Protein AF-A0A2V6X4M0-F1 (afdb_monomer_lite)

Radius of gyration: 17.7 Å; chains: 1; bounding box: 45×35×41 Å

Sequence (163 aa):
MLLAAYGITFGAVALGRAPLAFDDHPGQLYRVWHVVARGPAPWTWNPDWWAGYPELQFYPPGFAYAGALLHWASFTALSVPAAFHALVWIAYLAPGLTAFLALARILGSGWLALPGAFVALTLSAGTTSGVEGGVHIGMVGARLAWALVPLLLYTLVPWIEDA

pLDDT: mean 81.51, std 14.94, range [38.81, 97.5]

Structure (mmCIF, N/CA/C/O backbone):
data_AF-A0A2V6X4M0-F1
#
_entry.id   AF-A0A2V6X4M0-F1
#
loop_
_atom_site.group_PDB
_atom_site.id
_atom_site.type_symbol
_atom_site.label_atom_id
_atom_site.label_alt_id
_atom_site.label_comp_id
_atom_site.label_asym_id
_atom_site.label_entity_id
_atom_site.label_seq_id
_atom_site.pdbx_PDB_ins_code
_atom_site.Cartn_x
_atom_site.Cartn_y
_atom_site.Cartn_z
_atom_site.occupancy
_atom_site.B_iso_or_equiv
_atom_site.auth_seq_id
_atom_site.auth_comp_id
_atom_site.auth_asym_id
_atom_site.auth_atom_id
_atom_site.pdbx_PDB_model_num
ATOM 1 N N . MET A 1 1 ? -15.664 9.237 5.834 1.00 76.38 1 MET A N 1
ATOM 2 C CA . MET A 1 1 ? -15.003 10.404 5.201 1.00 76.38 1 MET A CA 1
ATOM 3 C C . MET A 1 1 ? -13.804 10.911 5.995 1.00 76.38 1 MET A C 1
ATOM 5 O O . MET A 1 1 ? -12.757 11.077 5.392 1.00 76.38 1 MET A O 1
ATOM 9 N N . LEU A 1 2 ? -13.906 11.092 7.319 1.00 87.31 2 LEU A N 1
ATOM 10 C CA . LEU A 1 2 ? -12.791 11.583 8.149 1.00 87.31 2 LEU A CA 1
ATOM 11 C C . LEU A 1 2 ? -11.510 10.740 8.046 1.00 87.31 2 LEU A C 1
ATOM 13 O O . LEU A 1 2 ? -10.441 11.305 7.856 1.00 87.31 2 LEU A O 1
ATOM 17 N N . LEU A 1 3 ? -11.613 9.404 8.082 1.00 84.62 3 LEU A N 1
ATOM 18 C CA . LEU A 1 3 ? -10.446 8.526 7.924 1.00 84.62 3 LEU A CA 1
ATOM 19 C C . LEU A 1 3 ? -9.735 8.702 6.582 1.00 84.62 3 LEU A C 1
ATOM 21 O O . LEU A 1 3 ? -8.516 8.827 6.544 1.00 84.62 3 LEU A O 1
ATOM 25 N N . ALA A 1 4 ? -10.503 8.763 5.495 1.00 84.19 4 ALA A N 1
ATOM 26 C CA . ALA A 1 4 ? -9.956 8.993 4.164 1.00 84.19 4 ALA A CA 1
ATOM 27 C C . ALA A 1 4 ? -9.307 10.382 4.060 1.00 84.19 4 ALA A C 1
ATOM 29 O O . ALA A 1 4 ? -8.189 10.492 3.574 1.00 84.19 4 ALA A O 1
ATOM 30 N N . ALA A 1 5 ? -9.965 11.430 4.568 1.00 87.88 5 ALA A N 1
ATOM 31 C CA . ALA A 1 5 ? -9.429 12.790 4.552 1.00 87.88 5 ALA A CA 1
ATOM 32 C C . ALA A 1 5 ? -8.131 12.910 5.366 1.00 87.88 5 ALA A C 1
ATOM 34 O O . ALA A 1 5 ? -7.163 13.503 4.889 1.00 87.88 5 ALA A O 1
ATOM 35 N N . TYR A 1 6 ? -8.092 12.299 6.555 1.00 85.81 6 TYR A N 1
ATOM 36 C CA . TYR A 1 6 ? -6.889 12.230 7.377 1.00 85.81 6 TYR A CA 1
ATOM 37 C C . TYR A 1 6 ? -5.785 11.467 6.653 1.00 85.81 6 TYR A C 1
ATOM 39 O O . TYR A 1 6 ? -4.704 12.009 6.472 1.00 85.81 6 TYR A O 1
ATOM 47 N N . GLY A 1 7 ? -6.062 10.251 6.174 1.00 81.44 7 GLY A N 1
ATOM 48 C CA . GLY A 1 7 ? -5.049 9.410 5.545 1.00 81.44 7 GLY A CA 1
ATOM 49 C C . GLY A 1 7 ? -4.487 9.985 4.248 1.00 81.44 7 GLY A C 1
ATOM 50 O O . GLY A 1 7 ? -3.278 9.936 4.044 1.00 81.44 7 GLY A O 1
ATOM 51 N N . ILE A 1 8 ? -5.326 10.592 3.404 1.00 83.75 8 ILE A N 1
ATOM 52 C CA . ILE A 1 8 ? -4.875 11.264 2.178 1.00 83.75 8 ILE A CA 1
ATOM 53 C C . ILE A 1 8 ? -4.013 12.478 2.525 1.00 83.75 8 ILE A C 1
ATOM 55 O O . ILE A 1 8 ? -2.933 12.627 1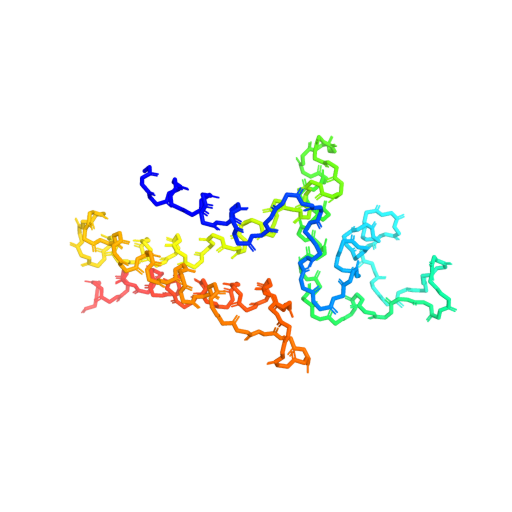.966 1.00 83.75 8 ILE A O 1
ATOM 59 N N . THR A 1 9 ? -4.457 13.330 3.455 1.00 84.69 9 THR A N 1
ATOM 60 C CA . THR A 1 9 ? -3.693 14.525 3.855 1.00 84.69 9 THR A CA 1
ATOM 61 C C . THR A 1 9 ? -2.369 14.136 4.501 1.00 84.69 9 THR A C 1
ATOM 63 O O . THR A 1 9 ? -1.316 14.638 4.117 1.00 84.69 9 THR A O 1
ATOM 66 N N . PHE A 1 10 ? -2.415 13.209 5.454 1.00 80.50 10 PHE A N 1
ATOM 67 C CA . PHE A 1 10 ? -1.251 12.709 6.166 1.00 80.50 10 PHE A CA 1
ATOM 68 C C . PHE A 1 10 ? -0.255 12.047 5.213 1.00 80.50 10 PHE A C 1
ATOM 70 O O . PHE A 1 10 ? 0.919 12.402 5.232 1.00 80.50 10 PHE A O 1
ATOM 77 N N . GLY A 1 11 ? -0.724 11.178 4.312 1.00 75.50 11 GLY A N 1
ATOM 78 C CA . GLY A 1 11 ? 0.117 10.599 3.270 1.00 75.50 11 GLY A CA 1
ATOM 79 C C . GLY A 1 11 ? 0.672 11.656 2.318 1.00 75.50 11 GLY A C 1
ATOM 80 O O . GLY A 1 11 ? 1.853 11.641 2.014 1.00 75.50 11 GLY A O 1
ATOM 81 N N . ALA A 1 12 ? -0.111 12.649 1.899 1.00 77.12 12 ALA A N 1
ATOM 82 C CA . ALA A 1 12 ? 0.382 13.667 0.969 1.00 77.12 12 ALA A CA 1
ATOM 83 C C . ALA A 1 12 ? 1.496 14.520 1.598 1.00 77.12 12 ALA A C 1
ATOM 85 O O . ALA A 1 12 ? 2.441 14.907 0.913 1.00 77.12 12 ALA A O 1
ATOM 86 N N . VAL A 1 13 ? 1.398 14.785 2.905 1.00 78.44 13 VAL A N 1
ATOM 87 C CA . VAL A 1 13 ? 2.432 15.484 3.680 1.00 78.44 13 VAL A CA 1
ATOM 88 C C . VAL A 1 13 ? 3.651 14.591 3.909 1.00 78.44 13 VAL A C 1
ATOM 90 O O . VAL A 1 13 ? 4.772 15.036 3.686 1.00 78.44 13 VAL A O 1
ATOM 93 N N . ALA A 1 14 ? 3.447 13.342 4.328 1.00 70.94 14 ALA A N 1
ATOM 94 C CA . ALA A 1 14 ? 4.531 12.428 4.676 1.00 70.94 14 ALA A CA 1
ATOM 95 C C . ALA A 1 14 ? 5.317 11.933 3.454 1.00 70.94 14 ALA A C 1
ATOM 97 O O . ALA A 1 14 ? 6.512 11.675 3.554 1.00 70.94 14 ALA A O 1
ATOM 98 N N . LEU A 1 15 ? 4.645 11.777 2.313 1.00 66.88 15 LEU A N 1
ATOM 99 C CA . LEU A 1 15 ? 5.219 11.184 1.107 1.00 66.88 15 LEU A CA 1
ATOM 100 C C . LEU A 1 15 ? 5.731 12.248 0.122 1.00 66.88 15 LEU A C 1
ATOM 102 O O . LEU A 1 15 ? 6.603 11.970 -0.695 1.00 66.88 15 LEU A O 1
ATOM 106 N N . GLY A 1 16 ? 5.250 13.489 0.222 1.00 66.00 16 GLY A N 1
ATOM 107 C CA . GLY A 1 16 ? 5.618 14.566 -0.695 1.00 66.00 16 GLY A CA 1
ATOM 108 C C . GLY A 1 16 ? 4.958 14.440 -2.077 1.00 66.00 16 GLY A C 1
ATOM 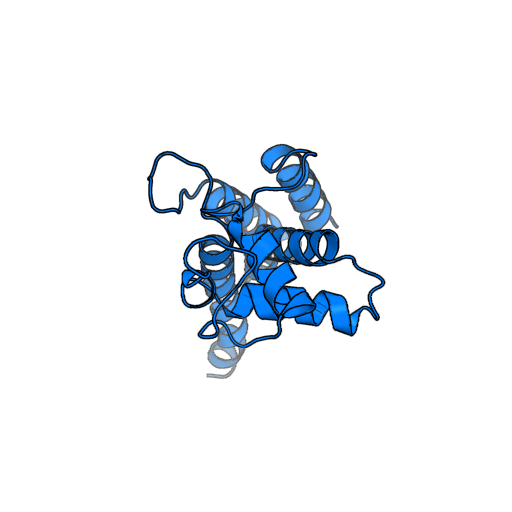109 O O . GLY A 1 16 ? 4.032 13.659 -2.285 1.00 66.00 16 GLY A O 1
ATOM 110 N N . ARG A 1 17 ? 5.400 15.276 -3.032 1.00 60.97 17 ARG A N 1
ATOM 111 C CA . ARG A 1 17 ? 4.812 15.393 -4.390 1.00 60.97 17 ARG A CA 1
ATOM 112 C C . ARG A 1 17 ? 5.696 14.871 -5.527 1.00 60.97 17 ARG A C 1
ATOM 114 O O . ARG A 1 17 ? 5.249 14.841 -6.671 1.00 60.97 17 ARG A O 1
ATOM 121 N N . ALA A 1 18 ? 6.947 14.520 -5.240 1.00 60.50 18 ALA A N 1
ATOM 122 C CA . ALA A 1 18 ? 7.840 13.912 -6.223 1.00 60.50 18 ALA A CA 1
ATOM 123 C C . ALA A 1 18 ? 7.423 12.451 -6.487 1.00 60.50 18 ALA A C 1
ATOM 125 O O . ALA A 1 18 ? 6.714 11.878 -5.654 1.00 60.50 18 ALA A O 1
ATOM 126 N N . PRO A 1 19 ? 7.847 11.830 -7.609 1.00 56.41 19 PRO A N 1
ATOM 127 C CA . PRO A 1 19 ? 7.717 10.390 -7.790 1.00 56.41 19 PRO A CA 1
ATOM 128 C C . PRO A 1 19 ? 8.233 9.688 -6.542 1.00 56.41 19 PRO A C 1
ATOM 130 O O . PRO A 1 19 ? 9.373 9.901 -6.123 1.00 56.41 19 PRO A O 1
ATOM 133 N N . LEU A 1 20 ? 7.347 8.927 -5.912 1.00 60.47 20 LEU A N 1
ATOM 134 C CA . LEU A 1 20 ? 7.626 8.318 -4.632 1.00 60.47 20 LEU A CA 1
ATOM 135 C C . LEU A 1 20 ? 8.639 7.211 -4.877 1.00 60.47 20 LEU A C 1
ATOM 137 O O . LEU A 1 20 ? 8.275 6.127 -5.321 1.00 60.47 20 LEU A O 1
ATOM 141 N N . ALA A 1 21 ? 9.912 7.470 -4.597 1.00 54.19 21 ALA A N 1
ATOM 142 C CA . ALA A 1 21 ? 10.907 6.418 -4.448 1.00 54.19 21 ALA A CA 1
ATOM 143 C C . ALA A 1 21 ? 10.571 5.643 -3.161 1.00 54.19 21 ALA A C 1
ATOM 145 O O . ALA A 1 21 ? 11.170 5.847 -2.111 1.00 54.19 21 ALA A O 1
ATOM 146 N N . PHE A 1 22 ? 9.494 4.860 -3.204 1.00 51.53 22 PHE A N 1
ATOM 147 C CA . PHE A 1 22 ? 9.024 4.075 -2.076 1.00 51.53 22 PHE A CA 1
ATOM 148 C C . PHE A 1 22 ? 9.776 2.748 -2.040 1.00 51.53 22 PHE A C 1
ATOM 150 O O . PHE A 1 22 ? 9.695 1.972 -2.994 1.00 51.53 22 PHE A O 1
ATOM 157 N N . ASP A 1 23 ? 10.406 2.494 -0.891 1.00 55.28 23 ASP A N 1
ATOM 158 C CA . ASP A 1 23 ? 11.161 1.286 -0.529 1.00 55.28 23 ASP A CA 1
ATOM 159 C C . ASP A 1 23 ? 12.577 1.164 -1.136 1.00 55.28 23 ASP A C 1
ATOM 161 O O . ASP A 1 23 ? 12.872 1.795 -2.147 1.00 55.28 23 ASP A O 1
ATOM 165 N N . ASP A 1 24 ? 13.418 0.376 -0.446 1.00 49.22 24 ASP A N 1
ATOM 166 C CA . ASP A 1 24 ? 14.889 0.164 -0.390 1.00 49.22 24 ASP A CA 1
ATOM 167 C C . ASP A 1 24 ? 15.723 0.290 -1.680 1.00 49.22 24 ASP A C 1
ATOM 169 O O . ASP A 1 24 ? 16.951 0.203 -1.658 1.00 49.22 24 ASP A O 1
ATOM 173 N N . HIS A 1 25 ? 15.089 0.466 -2.830 1.00 52.28 25 HIS A N 1
ATOM 174 C CA . HIS A 1 25 ? 15.761 0.593 -4.102 1.00 52.28 25 HIS A CA 1
ATOM 175 C C . HIS A 1 25 ? 14.869 1.400 -5.057 1.00 52.28 25 HIS A C 1
ATOM 177 O O . HIS A 1 25 ? 13.699 1.038 -5.235 1.00 52.28 25 HIS A O 1
ATOM 183 N N . PRO A 1 26 ? 15.410 2.347 -5.851 1.00 59.31 26 PRO A N 1
ATOM 184 C CA . PRO A 1 26 ? 14.745 2.838 -7.075 1.00 59.31 26 PRO A CA 1
ATOM 185 C C . PRO A 1 26 ? 14.332 1.702 -8.046 1.00 59.31 26 PRO A C 1
ATOM 187 O O . PRO A 1 26 ? 13.662 1.919 -9.052 1.00 59.31 26 PRO A O 1
ATOM 190 N N . GLY A 1 27 ? 14.707 0.466 -7.716 1.00 75.31 27 GLY A N 1
ATOM 191 C CA . GLY A 1 27 ? 14.368 -0.775 -8.374 1.00 75.31 27 GLY A CA 1
ATOM 192 C C . GLY A 1 27 ? 12.905 -1.198 -8.274 1.00 75.31 27 GLY A C 1
ATOM 193 O O . GLY A 1 27 ? 12.476 -1.923 -9.155 1.00 75.31 27 GLY A O 1
ATOM 194 N N . GLN A 1 28 ? 12.092 -0.771 -7.296 1.00 80.44 28 GLN A N 1
ATOM 195 C CA . GLN A 1 28 ? 10.696 -1.259 -7.217 1.00 80.44 28 GLN A CA 1
ATOM 196 C C . GLN A 1 28 ? 9.843 -0.828 -8.417 1.00 80.44 28 GLN A C 1
ATOM 198 O O . GLN A 1 28 ? 9.153 -1.651 -9.021 1.00 80.44 28 GLN A O 1
ATOM 203 N N . LEU A 1 29 ? 9.947 0.437 -8.834 1.00 84.50 29 LEU A N 1
ATOM 204 C CA . LEU A 1 29 ? 9.308 0.899 -10.068 1.00 84.50 29 LEU A CA 1
ATOM 205 C C . LEU A 1 29 ? 9.847 0.132 -11.284 1.00 84.50 29 LEU A C 1
ATOM 207 O O . LEU A 1 29 ? 9.079 -0.293 -12.147 1.00 84.50 29 LEU A O 1
ATOM 211 N N . TYR A 1 30 ? 11.162 -0.089 -11.325 1.00 84.56 30 TYR A N 1
ATOM 212 C CA . TYR A 1 30 ? 11.795 -0.870 -12.379 1.00 84.56 30 TYR A CA 1
ATOM 213 C C . TYR A 1 30 ? 11.333 -2.335 -12.391 1.00 84.56 30 TYR A C 1
ATOM 215 O O . TYR A 1 30 ? 11.168 -2.902 -13.463 1.00 84.56 30 TYR A O 1
ATOM 223 N N . ARG A 1 31 ? 11.044 -2.946 -11.238 1.00 84.75 31 ARG A N 1
ATOM 224 C CA . ARG A 1 31 ? 10.497 -4.307 -11.135 1.00 84.75 31 ARG A CA 1
ATOM 225 C C . ARG A 1 31 ? 9.116 -4.390 -11.768 1.00 84.75 31 ARG A C 1
ATOM 227 O O . ARG A 1 31 ? 8.869 -5.302 -12.550 1.00 84.75 31 ARG A O 1
ATOM 234 N N . VAL A 1 32 ? 8.237 -3.424 -11.485 1.00 89.19 32 VAL A N 1
ATOM 235 C CA . VAL A 1 32 ? 6.921 -3.347 -12.145 1.00 89.19 32 VAL A CA 1
ATOM 236 C C . VAL A 1 32 ? 7.102 -3.169 -13.654 1.00 89.19 32 VAL A C 1
ATOM 238 O O . VAL A 1 32 ? 6.492 -3.894 -14.439 1.00 89.19 32 VAL A O 1
ATOM 241 N N . TRP A 1 33 ? 7.975 -2.244 -14.066 1.00 89.94 33 TRP A N 1
ATOM 242 C CA . TRP A 1 33 ? 8.283 -2.025 -15.479 1.00 89.94 33 TRP A CA 1
ATOM 243 C C . TRP A 1 33 ? 8.811 -3.288 -16.158 1.00 89.94 33 TRP A C 1
ATOM 245 O O . TRP A 1 33 ? 8.341 -3.633 -17.238 1.00 89.94 33 TRP A O 1
ATOM 255 N N . HIS A 1 34 ? 9.729 -4.010 -15.519 1.00 88.75 34 HIS A N 1
ATOM 256 C CA . HIS A 1 34 ? 10.305 -5.233 -16.056 1.00 88.75 34 HIS A CA 1
ATOM 257 C C . HIS A 1 34 ? 9.226 -6.282 -16.305 1.00 88.75 34 HIS A C 1
ATOM 259 O O . HIS A 1 34 ? 9.189 -6.855 -17.387 1.00 88.75 34 HIS A O 1
ATOM 265 N N . VAL A 1 35 ? 8.309 -6.503 -15.357 1.00 90.88 35 VAL A N 1
ATOM 266 C CA . VAL A 1 35 ? 7.212 -7.463 -15.559 1.00 90.88 35 VAL A CA 1
ATOM 267 C C . VAL A 1 35 ? 6.376 -7.095 -16.787 1.00 90.88 35 VAL A C 1
ATOM 269 O O . VAL A 1 35 ? 6.008 -7.973 -17.566 1.00 90.88 35 VAL A O 1
ATOM 272 N N . VAL A 1 36 ? 6.119 -5.800 -16.991 1.00 93.19 36 VAL A N 1
ATOM 273 C CA . VAL A 1 36 ? 5.348 -5.296 -18.136 1.00 93.19 36 VAL A CA 1
ATOM 274 C C . VAL A 1 36 ? 6.121 -5.394 -19.457 1.00 93.19 36 VAL A C 1
ATOM 276 O O . VAL A 1 36 ? 5.536 -5.770 -20.469 1.00 93.19 36 VAL A O 1
ATOM 279 N N . ALA A 1 37 ? 7.415 -5.066 -19.467 1.00 91.69 37 ALA A N 1
ATOM 280 C CA . ALA A 1 37 ? 8.216 -4.919 -20.685 1.00 91.69 37 ALA A CA 1
ATOM 281 C C . ALA A 1 37 ? 8.984 -6.188 -21.098 1.00 91.69 37 ALA A C 1
ATOM 283 O O . ALA A 1 37 ? 9.212 -6.420 -22.283 1.00 91.69 37 ALA A O 1
ATOM 284 N N . ARG A 1 38 ? 9.415 -6.997 -20.126 1.00 88.69 38 ARG A N 1
ATOM 285 C CA . ARG A 1 38 ? 10.253 -8.199 -20.302 1.00 88.69 38 ARG A CA 1
ATOM 286 C C . ARG A 1 38 ? 9.534 -9.493 -19.925 1.00 88.69 38 ARG A C 1
ATOM 288 O O . ARG A 1 38 ? 9.953 -10.563 -20.358 1.00 88.69 38 ARG A O 1
ATOM 295 N N . GLY A 1 39 ? 8.436 -9.394 -19.180 1.00 88.62 39 GLY A N 1
ATOM 296 C CA . GLY A 1 39 ? 7.625 -10.526 -18.753 1.00 88.62 39 GLY A CA 1
ATOM 297 C C . GLY A 1 39 ? 7.852 -10.919 -17.289 1.00 88.62 39 GLY A C 1
ATOM 298 O O . GLY A 1 39 ? 8.713 -10.373 -16.601 1.00 88.62 39 GLY A O 1
ATOM 299 N N . PRO A 1 40 ? 7.065 -11.878 -16.778 1.00 87.38 40 PRO A N 1
ATOM 300 C CA . PRO A 1 40 ? 6.963 -12.155 -15.348 1.00 87.38 40 PRO A CA 1
ATOM 301 C C . PRO A 1 40 ? 8.054 -13.097 -14.819 1.00 87.38 40 PRO A C 1
ATOM 303 O O . PRO A 1 40 ? 7.891 -13.630 -13.731 1.00 87.38 40 PRO A O 1
ATOM 306 N N . ALA A 1 41 ? 9.113 -13.377 -15.582 1.00 85.50 41 ALA A N 1
ATOM 307 C CA . ALA A 1 41 ? 10.103 -14.399 -15.250 1.00 85.50 41 ALA A CA 1
ATOM 308 C C . ALA A 1 41 ? 11.379 -13.767 -14.648 1.00 85.50 41 ALA A C 1
ATOM 310 O O . ALA A 1 41 ? 12.324 -13.475 -15.385 1.00 85.50 41 ALA A O 1
ATOM 311 N N . PRO A 1 42 ? 11.456 -13.580 -13.314 1.00 74.69 42 PRO A N 1
ATOM 312 C CA . PRO A 1 42 ? 12.517 -12.822 -12.642 1.00 74.69 42 PRO A CA 1
ATOM 313 C C . PRO A 1 42 ? 13.891 -13.512 -12.645 1.00 74.69 42 PRO A C 1
ATOM 315 O O . PRO A 1 42 ? 14.903 -12.917 -12.284 1.00 74.69 42 PRO A O 1
ATOM 318 N N . TRP A 1 43 ? 13.928 -14.791 -13.015 1.00 74.56 43 TRP A N 1
ATOM 319 C CA . TRP A 1 43 ? 15.136 -15.607 -13.157 1.00 74.56 43 TRP A CA 1
ATOM 320 C C . TRP A 1 43 ? 15.761 -15.522 -14.553 1.00 74.56 43 TRP A C 1
ATOM 322 O O . TRP A 1 43 ? 16.801 -16.130 -14.797 1.00 74.56 43 TRP A O 1
ATOM 332 N N . THR A 1 44 ? 15.131 -14.810 -15.489 1.00 79.38 44 THR A N 1
ATOM 333 C CA . THR A 1 44 ? 15.674 -14.638 -16.837 1.00 79.38 44 THR A CA 1
ATOM 334 C C . THR A 1 44 ? 16.706 -13.514 -16.878 1.00 79.38 44 THR A C 1
ATOM 336 O O . THR A 1 44 ? 16.692 -12.591 -16.062 1.00 79.38 44 THR A O 1
ATOM 339 N N . TRP A 1 45 ? 17.639 -13.603 -17.828 1.00 81.06 45 TRP A N 1
ATOM 340 C CA . TRP A 1 45 ? 18.616 -12.543 -18.051 1.00 81.06 45 TRP A CA 1
ATOM 341 C C . TRP A 1 45 ? 17.912 -11.236 -18.431 1.00 81.06 45 TRP A C 1
ATOM 343 O O . TRP A 1 45 ? 17.099 -11.207 -19.355 1.00 81.06 45 TRP A O 1
ATOM 353 N N . ASN A 1 46 ? 18.266 -10.150 -17.745 1.00 80.38 46 ASN A N 1
ATOM 354 C CA . ASN A 1 46 ? 17.760 -8.820 -18.045 1.00 80.38 46 ASN A CA 1
ATOM 355 C C . ASN A 1 46 ? 18.841 -8.000 -18.770 1.00 80.38 46 ASN A C 1
ATOM 357 O O . ASN A 1 46 ? 19.795 -7.577 -18.119 1.00 80.38 46 ASN A O 1
ATOM 361 N N . PRO A 1 47 ? 18.703 -7.745 -20.082 1.00 81.69 47 PRO A N 1
ATOM 362 C CA . PRO A 1 47 ? 19.712 -7.014 -20.845 1.00 81.69 47 PRO A CA 1
ATOM 363 C C . PRO A 1 47 ? 19.698 -5.498 -20.591 1.00 81.69 47 PRO A C 1
ATOM 365 O O . PRO A 1 47 ? 20.632 -4.823 -21.007 1.00 81.69 47 PRO A O 1
ATOM 368 N N . ASP A 1 48 ? 18.683 -4.960 -19.905 1.00 79.69 48 ASP A N 1
ATOM 369 C CA . ASP A 1 48 ? 18.628 -3.543 -19.513 1.00 79.69 48 ASP A CA 1
ATOM 370 C C . ASP A 1 48 ? 19.448 -3.262 -18.240 1.00 79.69 48 ASP A C 1
ATOM 372 O O . ASP A 1 48 ? 19.494 -2.130 -17.758 1.00 79.69 48 ASP A O 1
ATOM 376 N N . TRP A 1 49 ? 20.101 -4.288 -17.678 1.00 78.81 49 TRP A N 1
ATOM 377 C CA . TRP A 1 49 ? 20.928 -4.181 -16.482 1.00 78.81 49 TRP A CA 1
ATOM 378 C C . TRP A 1 49 ? 22.253 -4.929 -16.659 1.00 78.81 49 TRP A C 1
ATOM 380 O O . TRP A 1 49 ? 22.289 -6.066 -17.123 1.00 78.81 49 TRP A O 1
ATOM 390 N N . TRP A 1 50 ? 23.354 -4.292 -16.260 1.00 70.94 50 TRP A N 1
ATOM 391 C CA . TRP A 1 50 ? 24.727 -4.703 -16.593 1.00 70.94 50 TRP A CA 1
ATOM 392 C C . TRP A 1 50 ? 25.125 -6.128 -16.156 1.00 70.94 50 TRP A C 1
ATOM 394 O O . TRP A 1 50 ? 26.002 -6.727 -16.773 1.00 70.94 50 TRP A O 1
ATOM 404 N N . ALA A 1 51 ? 24.477 -6.682 -15.128 1.00 74.56 51 ALA A N 1
ATOM 405 C CA . ALA A 1 51 ? 24.714 -8.031 -14.603 1.00 74.56 51 ALA A CA 1
ATOM 406 C C . ALA A 1 51 ? 23.420 -8.868 -14.524 1.00 74.56 51 ALA A C 1
ATOM 408 O O . ALA A 1 51 ? 23.314 -9.794 -13.718 1.00 74.56 51 ALA A O 1
ATOM 409 N N . GLY A 1 52 ? 22.408 -8.526 -15.328 1.00 74.19 52 GLY A N 1
ATOM 410 C CA . GLY A 1 52 ? 21.044 -8.997 -15.116 1.00 74.19 52 GLY A CA 1
ATOM 411 C C . GLY A 1 52 ? 20.397 -8.288 -13.924 1.00 74.19 52 GLY A C 1
ATOM 412 O O . GLY A 1 52 ? 20.982 -7.381 -13.335 1.00 74.19 52 GLY A O 1
ATOM 413 N N . TYR A 1 53 ? 19.169 -8.674 -13.572 1.00 73.31 53 TYR A N 1
ATOM 414 C CA . TYR A 1 53 ? 18.436 -8.038 -12.473 1.00 73.31 53 TYR A CA 1
ATOM 415 C C . TYR A 1 53 ? 17.836 -9.081 -11.514 1.00 73.31 53 TYR A C 1
ATOM 417 O O . TYR A 1 53 ? 16.625 -9.318 -11.523 1.00 73.31 53 TYR A O 1
ATOM 425 N N . PRO A 1 54 ? 18.682 -9.733 -10.689 1.00 66.94 54 PRO A N 1
ATOM 426 C CA . PRO A 1 54 ? 18.264 -10.815 -9.790 1.00 66.94 54 PRO A CA 1
ATOM 427 C C . PRO A 1 54 ? 17.333 -10.327 -8.675 1.00 66.94 54 PRO A C 1
ATOM 429 O O . PRO A 1 54 ? 16.632 -11.112 -8.051 1.00 66.94 54 PRO A O 1
ATOM 432 N N . GLU A 1 55 ? 17.289 -9.018 -8.446 1.00 66.62 55 GLU A N 1
ATOM 433 C CA . GLU A 1 55 ? 16.454 -8.339 -7.461 1.00 66.62 55 GLU A CA 1
ATOM 434 C C . GLU A 1 55 ? 14.953 -8.608 -7.594 1.00 66.62 55 GLU A C 1
ATOM 436 O O . GLU A 1 55 ? 14.252 -8.575 -6.588 1.00 66.62 55 GLU A O 1
ATOM 441 N N . LEU A 1 56 ? 14.445 -8.940 -8.786 1.00 66.75 56 LEU A N 1
ATOM 442 C CA . LEU A 1 56 ? 13.055 -9.387 -8.925 1.00 66.75 56 LEU A CA 1
ATOM 443 C C . LEU A 1 56 ? 12.755 -10.688 -8.154 1.00 66.75 56 LEU A C 1
ATOM 445 O O . LEU A 1 56 ? 11.592 -10.980 -7.880 1.00 66.75 56 LEU A O 1
ATOM 449 N N . GLN A 1 57 ? 13.778 -11.476 -7.815 1.00 66.06 57 GLN A N 1
ATOM 450 C CA . GLN A 1 57 ? 13.644 -12.706 -7.031 1.00 66.06 57 GLN A CA 1
ATOM 451 C C . GLN A 1 57 ? 13.506 -12.416 -5.527 1.00 66.06 57 GLN A C 1
ATOM 453 O O . GLN A 1 57 ? 13.046 -13.276 -4.778 1.00 66.06 57 GLN A O 1
ATOM 458 N N . PHE A 1 58 ? 13.864 -11.208 -5.077 1.00 61.88 58 PHE A N 1
ATOM 459 C CA . PHE A 1 58 ? 13.892 -10.826 -3.667 1.00 61.88 58 PHE A CA 1
ATOM 460 C C . PHE A 1 58 ? 12.790 -9.803 -3.345 1.00 61.88 58 PHE A C 1
ATOM 462 O O . PHE A 1 58 ? 12.619 -8.840 -4.078 1.00 61.88 58 PHE A O 1
ATOM 469 N N . TYR A 1 59 ? 12.071 -9.997 -2.229 1.00 60.50 59 TYR A N 1
ATOM 470 C CA . TYR A 1 59 ? 11.231 -9.015 -1.503 1.00 60.50 59 TYR A CA 1
ATOM 471 C C . TYR A 1 59 ? 10.416 -7.958 -2.301 1.00 60.50 59 TYR A C 1
ATOM 473 O O . TYR A 1 59 ? 10.967 -7.024 -2.880 1.00 60.50 59 TYR A O 1
ATOM 481 N N . PRO A 1 60 ? 9.086 -7.914 -2.114 1.00 58.59 60 PRO A N 1
ATOM 482 C CA . PRO A 1 60 ? 8.136 -8.979 -2.391 1.00 58.59 60 PRO A CA 1
ATOM 483 C C . PRO A 1 60 ? 7.853 -9.060 -3.911 1.00 58.59 60 PRO A C 1
ATOM 485 O O . PRO A 1 60 ? 7.323 -8.101 -4.478 1.00 58.59 60 PRO A O 1
ATOM 488 N N . PRO A 1 61 ? 8.107 -10.202 -4.587 1.00 64.12 61 PRO A N 1
ATOM 489 C CA . PRO A 1 61 ? 7.857 -10.339 -6.031 1.00 64.12 61 PRO A CA 1
ATOM 490 C C . PRO A 1 61 ? 6.380 -10.114 -6.388 1.00 64.12 61 PRO A C 1
ATOM 492 O O . PRO A 1 61 ? 6.058 -9.565 -7.440 1.00 64.12 61 PRO A O 1
ATOM 495 N N . GLY A 1 62 ? 5.476 -10.446 -5.457 1.00 81.75 62 GLY A N 1
ATOM 496 C CA . GLY A 1 62 ? 4.045 -10.179 -5.581 1.00 81.75 62 GLY A CA 1
ATOM 497 C C . GLY A 1 62 ? 3.703 -8.706 -5.817 1.00 81.75 62 GLY A C 1
ATOM 498 O O . GLY A 1 62 ? 2.719 -8.432 -6.493 1.00 81.75 62 GLY A O 1
ATOM 499 N N . PHE A 1 63 ? 4.511 -7.755 -5.339 1.00 83.75 63 PHE A N 1
ATOM 500 C CA . PHE A 1 63 ? 4.252 -6.331 -5.562 1.00 83.75 63 PHE A CA 1
ATOM 501 C C . PHE A 1 63 ? 4.494 -5.918 -7.018 1.00 83.75 63 PHE A C 1
ATOM 503 O O . PHE A 1 63 ? 3.672 -5.214 -7.604 1.00 83.75 63 PHE A O 1
ATOM 510 N N . ALA A 1 64 ? 5.569 -6.420 -7.634 1.00 87.75 64 ALA A N 1
ATOM 511 C CA . ALA A 1 64 ? 5.852 -6.190 -9.049 1.00 87.75 64 ALA A CA 1
ATOM 512 C C . ALA A 1 64 ? 4.735 -6.759 -9.939 1.00 87.75 64 ALA A C 1
ATOM 514 O O . ALA A 1 64 ? 4.237 -6.076 -10.836 1.00 87.75 64 ALA A O 1
ATOM 515 N N . TYR A 1 65 ? 4.284 -7.980 -9.633 1.00 90.75 65 TYR A N 1
ATOM 516 C CA . TYR A 1 65 ? 3.169 -8.610 -10.338 1.00 90.75 65 TYR A CA 1
ATOM 517 C C . TYR A 1 65 ? 1.840 -7.898 -10.097 1.00 90.75 65 TYR A C 1
ATOM 519 O O . TYR A 1 65 ? 1.081 -7.724 -11.042 1.00 90.75 65 TYR A O 1
ATOM 527 N N . ALA A 1 66 ? 1.562 -7.441 -8.874 1.00 91.88 66 ALA A N 1
ATOM 528 C CA . ALA A 1 66 ? 0.364 -6.662 -8.579 1.00 91.88 66 ALA A CA 1
ATOM 529 C C . ALA A 1 66 ? 0.351 -5.343 -9.364 1.00 91.88 66 ALA A C 1
ATOM 531 O O . ALA A 1 66 ? -0.691 -4.950 -9.885 1.00 91.88 66 ALA A O 1
ATOM 532 N N . GLY A 1 67 ? 1.502 -4.673 -9.489 1.00 92.81 67 GLY A N 1
ATO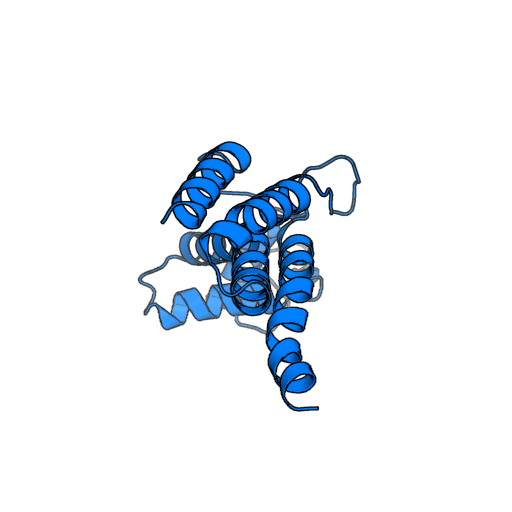M 533 C CA . GLY A 1 67 ? 1.621 -3.434 -10.258 1.00 92.81 67 GLY A CA 1
ATOM 534 C C . GLY A 1 67 ? 1.379 -3.663 -11.747 1.00 92.81 67 GLY A C 1
ATOM 535 O O . GLY A 1 67 ? 0.616 -2.924 -12.368 1.00 92.81 67 GLY A O 1
ATOM 536 N N . ALA A 1 68 ? 1.966 -4.723 -12.306 1.00 94.56 68 ALA A N 1
ATOM 537 C CA . ALA A 1 68 ? 1.738 -5.114 -13.693 1.00 94.56 68 ALA A CA 1
ATOM 538 C C . ALA A 1 68 ? 0.280 -5.532 -13.935 1.00 94.56 68 ALA A C 1
ATOM 540 O O . ALA A 1 68 ? -0.332 -5.097 -14.908 1.00 94.56 68 ALA A O 1
ATOM 541 N N . LEU A 1 69 ? -0.309 -6.298 -13.011 1.00 95.81 69 LEU A N 1
ATOM 542 C CA . LEU A 1 69 ? -1.716 -6.680 -13.057 1.00 95.81 69 LEU A CA 1
ATOM 543 C C . LEU A 1 69 ? -2.619 -5.449 -13.046 1.00 95.81 69 LEU A C 1
ATOM 545 O O . LEU A 1 69 ? -3.533 -5.375 -13.856 1.00 95.81 69 LEU A O 1
ATOM 549 N N . LEU A 1 70 ? -2.361 -4.473 -12.175 1.00 96.38 70 LEU A N 1
ATOM 550 C CA . LEU A 1 70 ? -3.136 -3.236 -12.120 1.00 96.38 70 LEU A CA 1
ATOM 551 C C . LEU A 1 70 ? -3.008 -2.430 -13.423 1.00 96.38 70 LEU A C 1
ATOM 553 O O . LEU A 1 70 ? -4.012 -1.950 -13.949 1.00 96.38 70 LEU A O 1
ATOM 557 N N . HIS A 1 71 ? -1.796 -2.329 -13.977 1.00 97.19 71 HIS A N 1
ATOM 558 C CA . HIS A 1 71 ? -1.557 -1.712 -15.282 1.00 97.19 71 HIS A CA 1
ATOM 559 C C . HIS A 1 71 ? -2.380 -2.395 -16.389 1.00 97.19 71 HIS A C 1
ATOM 561 O O . HIS A 1 71 ? -3.135 -1.726 -17.099 1.00 97.19 71 HIS A O 1
ATOM 567 N N . TRP A 1 72 ? -2.314 -3.722 -16.500 1.00 97.25 72 TRP A N 1
ATOM 568 C CA . TRP A 1 72 ? -3.034 -4.475 -17.529 1.00 97.25 72 TRP A CA 1
ATOM 569 C C . TRP A 1 72 ? -4.552 -4.491 -17.319 1.00 97.25 72 TRP A C 1
ATOM 571 O O . TRP A 1 72 ? -5.296 -4.255 -18.267 1.00 97.25 72 TRP A O 1
ATOM 581 N N . ALA A 1 73 ? -5.025 -4.700 -16.088 1.00 97.50 73 ALA A N 1
ATOM 582 C CA . ALA A 1 73 ? -6.449 -4.713 -15.742 1.00 97.50 73 ALA A CA 1
ATOM 583 C C . ALA A 1 73 ? -7.114 -3.344 -15.945 1.00 97.50 73 ALA A C 1
ATOM 585 O O . ALA A 1 73 ? -8.312 -3.269 -16.200 1.00 97.50 73 ALA A O 1
ATOM 586 N N . SER A 1 74 ? -6.334 -2.260 -15.890 1.00 97.00 74 SER A N 1
ATOM 587 C CA . SER A 1 74 ? -6.798 -0.919 -16.261 1.00 97.00 74 SER A CA 1
ATOM 588 C C . SER A 1 74 ? -6.889 -0.690 -17.777 1.00 97.00 74 SER A C 1
ATOM 590 O O . SER A 1 74 ? -7.107 0.442 -18.200 1.00 97.00 74 SER A O 1
ATOM 592 N N . PHE A 1 75 ? -6.670 -1.718 -18.607 1.00 97.19 75 PHE A N 1
ATOM 593 C CA . PHE A 1 75 ? -6.497 -1.590 -20.059 1.00 97.19 75 PHE A CA 1
ATOM 594 C C . PHE A 1 75 ? -5.449 -0.530 -20.419 1.00 97.19 75 PHE A C 1
ATOM 596 O O 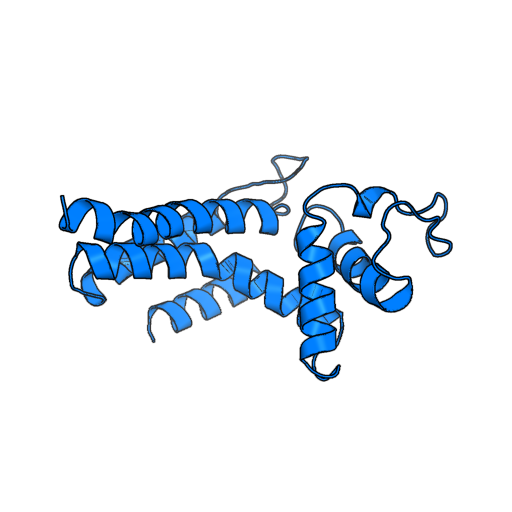. PHE A 1 75 ? -5.628 0.254 -21.347 1.00 97.19 75 PHE A O 1
ATOM 603 N N . THR A 1 76 ? -4.351 -0.484 -19.655 1.00 95.00 76 THR A N 1
ATOM 604 C CA . THR A 1 76 ? -3.259 0.499 -19.774 1.00 95.00 76 THR A CA 1
ATOM 605 C C . THR A 1 76 ? -3.641 1.960 -19.499 1.00 95.00 76 THR A C 1
ATOM 607 O O . THR A 1 76 ? -2.800 2.843 -19.661 1.00 95.00 76 THR A O 1
ATOM 610 N N . ALA A 1 77 ? -4.861 2.232 -19.013 1.00 97.00 77 ALA A N 1
ATOM 611 C CA . ALA A 1 77 ? -5.268 3.573 -18.591 1.00 97.00 77 ALA A CA 1
ATOM 612 C C . ALA A 1 77 ? -4.397 4.102 -17.439 1.00 97.00 77 ALA A C 1
ATOM 614 O O . ALA A 1 77 ? -4.116 5.298 -17.363 1.00 97.00 77 ALA A O 1
ATOM 615 N N . LEU A 1 78 ? -3.933 3.212 -16.557 1.00 95.19 78 LEU A N 1
ATOM 616 C CA . LEU A 1 78 ? -2.877 3.516 -15.598 1.00 95.19 78 LEU A CA 1
ATOM 617 C C . LEU A 1 78 ? -1.524 3.194 -16.228 1.00 95.19 78 LEU A C 1
ATOM 619 O O . LEU A 1 78 ? -1.252 2.042 -16.558 1.00 95.19 78 LEU A O 1
ATOM 623 N N . SER A 1 79 ? -0.644 4.189 -16.344 1.00 95.50 79 SER A N 1
ATOM 624 C CA . SER A 1 79 ? 0.759 3.956 -16.701 1.00 95.50 79 SER A CA 1
ATOM 625 C C . SER A 1 79 ? 1.468 3.113 -15.632 1.00 95.50 79 SER A C 1
ATOM 627 O O . SER A 1 79 ? 1.019 3.045 -14.487 1.00 95.50 79 SER A O 1
ATOM 629 N N . VAL A 1 80 ? 2.606 2.496 -15.968 1.00 92.94 80 VAL A N 1
ATOM 630 C CA . VAL A 1 80 ? 3.416 1.726 -15.001 1.00 92.94 80 VAL A CA 1
ATOM 631 C C . VAL A 1 80 ? 3.731 2.537 -13.727 1.00 92.94 80 VAL A C 1
ATOM 633 O O . VAL A 1 80 ? 3.470 2.028 -12.634 1.00 92.94 80 VAL A O 1
ATOM 636 N N . PRO A 1 81 ? 4.186 3.809 -13.807 1.00 90.44 81 PRO A N 1
ATOM 637 C CA . PRO A 1 81 ? 4.369 4.636 -12.614 1.00 90.44 81 PRO A CA 1
ATOM 638 C C . PRO A 1 81 ? 3.073 4.901 -11.842 1.00 90.44 81 PRO A C 1
ATOM 640 O O . PRO A 1 81 ? 3.089 4.923 -10.614 1.00 90.44 81 PRO A O 1
ATOM 643 N N . ALA A 1 82 ? 1.944 5.091 -12.532 1.00 90.62 82 ALA A N 1
ATOM 644 C CA . ALA A 1 82 ? 0.659 5.323 -11.876 1.00 90.62 82 ALA A CA 1
ATOM 645 C C . ALA A 1 82 ? 0.170 4.076 -11.123 1.00 90.62 82 ALA A C 1
ATOM 647 O O . ALA A 1 82 ? -0.273 4.192 -9.983 1.00 90.62 82 ALA A O 1
ATOM 648 N N . ALA A 1 83 ? 0.298 2.888 -11.721 1.00 92.81 83 ALA A N 1
ATOM 649 C CA . ALA A 1 83 ? -0.038 1.621 -11.076 1.00 92.81 83 ALA A CA 1
ATOM 650 C C . ALA A 1 83 ? 0.852 1.359 -9.850 1.00 92.81 83 ALA A C 1
ATOM 652 O O . ALA A 1 83 ? 0.351 1.015 -8.779 1.00 92.81 83 ALA A O 1
ATOM 653 N N . PHE A 1 84 ? 2.159 1.603 -9.975 1.00 88.69 84 PHE A N 1
ATOM 654 C CA . PHE A 1 84 ? 3.097 1.544 -8.856 1.00 88.69 84 PHE A CA 1
ATOM 655 C C . PHE A 1 84 ? 2.683 2.489 -7.715 1.00 88.69 84 PHE A C 1
ATOM 657 O O . PHE A 1 84 ? 2.513 2.048 -6.578 1.00 88.69 84 PHE A O 1
ATOM 664 N N . HIS A 1 85 ? 2.442 3.771 -8.010 1.00 85.31 85 HIS A N 1
ATOM 665 C CA . HIS A 1 85 ? 2.028 4.739 -6.993 1.00 85.31 85 HIS A CA 1
ATOM 666 C C . HIS A 1 85 ? 0.681 4.388 -6.357 1.00 85.31 85 HIS A C 1
ATOM 668 O O . HIS A 1 85 ? 0.518 4.567 -5.153 1.00 85.31 85 HIS A O 1
ATOM 674 N N . ALA A 1 86 ? -0.277 3.865 -7.123 1.00 88.94 86 ALA A N 1
ATOM 675 C CA . ALA A 1 86 ? -1.554 3.422 -6.576 1.00 88.94 86 ALA A CA 1
ATOM 676 C C . ALA A 1 86 ? -1.358 2.331 -5.513 1.00 88.94 86 ALA A C 1
ATOM 678 O O . ALA A 1 86 ? -1.934 2.418 -4.430 1.00 88.94 86 ALA A O 1
ATOM 679 N N . LEU A 1 87 ? -0.494 1.346 -5.775 1.00 88.44 87 LEU A N 1
ATOM 680 C CA . LEU A 1 87 ? -0.180 0.304 -4.797 1.00 88.44 87 LEU A CA 1
ATOM 681 C C . LEU A 1 87 ? 0.582 0.834 -3.583 1.00 88.44 87 LEU A C 1
ATOM 683 O O . LEU A 1 87 ? 0.308 0.401 -2.466 1.00 88.44 87 LEU A O 1
ATOM 687 N N . VAL A 1 88 ? 1.489 1.793 -3.778 1.00 84.38 88 VAL A N 1
ATOM 688 C CA . VAL A 1 88 ? 2.162 2.497 -2.676 1.00 84.38 88 VAL A CA 1
ATOM 689 C C . VAL A 1 88 ? 1.139 3.175 -1.764 1.00 84.38 88 VAL A C 1
ATOM 691 O O . VAL A 1 88 ? 1.178 2.991 -0.548 1.00 84.38 88 VAL A O 1
ATOM 694 N N . TRP A 1 89 ? 0.181 3.902 -2.339 1.00 85.44 89 TRP A N 1
ATOM 695 C CA . TRP A 1 89 ? -0.890 4.550 -1.583 1.00 85.44 89 TRP A CA 1
ATOM 696 C C . TRP A 1 89 ? -1.786 3.546 -0.860 1.00 85.44 89 TRP A C 1
ATOM 698 O O . TRP A 1 89 ? -2.113 3.755 0.307 1.00 85.44 89 TRP A O 1
ATOM 708 N N . ILE A 1 90 ? -2.147 2.440 -1.514 1.00 88.44 90 ILE A N 1
ATOM 709 C CA . ILE A 1 90 ? -2.918 1.361 -0.886 1.00 88.44 90 ILE A CA 1
ATOM 710 C C . ILE A 1 90 ? -2.156 0.800 0.314 1.00 88.44 90 ILE A C 1
ATOM 712 O O . ILE A 1 90 ? -2.713 0.752 1.408 1.00 88.44 90 ILE A O 1
ATOM 716 N N . ALA A 1 91 ? -0.885 0.429 0.139 1.00 87.00 91 ALA A N 1
ATOM 717 C CA . ALA A 1 91 ? -0.058 -0.100 1.219 1.00 87.00 91 ALA A CA 1
ATOM 718 C C . ALA A 1 91 ? 0.0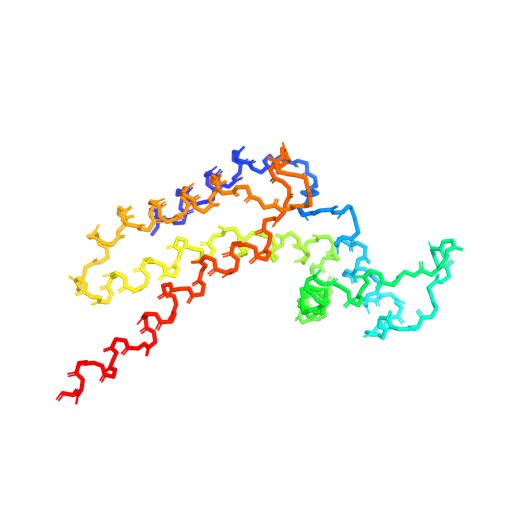60 0.902 2.374 1.00 87.00 91 ALA A C 1
ATOM 720 O O . ALA A 1 91 ? -0.072 0.518 3.531 1.00 87.00 91 ALA A O 1
ATOM 721 N N . TYR A 1 92 ? 0.237 2.189 2.071 1.00 84.62 92 TYR A N 1
ATOM 722 C CA . TYR A 1 92 ? 0.347 3.241 3.078 1.00 84.62 92 TYR A CA 1
ATOM 723 C C . TYR A 1 92 ? -0.936 3.427 3.900 1.00 84.62 92 TYR A C 1
ATOM 725 O O . TYR A 1 92 ? -0.870 3.605 5.113 1.00 84.62 92 TYR A O 1
ATOM 733 N N . LEU A 1 93 ? -2.106 3.375 3.257 1.00 89.19 93 LEU A N 1
ATOM 734 C CA . LEU A 1 93 ? -3.404 3.596 3.906 1.00 89.19 93 LEU A CA 1
ATOM 735 C C . LEU A 1 93 ? -3.970 2.336 4.581 1.00 89.19 93 LEU A C 1
ATOM 737 O O . LEU A 1 93 ? -4.815 2.444 5.476 1.00 89.19 93 LEU A O 1
ATOM 741 N N . ALA A 1 94 ? -3.520 1.150 4.164 1.00 92.38 94 ALA A N 1
ATOM 742 C CA . ALA A 1 94 ? -4.066 -0.131 4.599 1.00 92.38 94 ALA A CA 1
ATOM 743 C C . ALA A 1 94 ? -4.063 -0.339 6.127 1.00 92.38 94 ALA A C 1
ATOM 745 O O . ALA A 1 94 ? -5.094 -0.797 6.626 1.00 92.38 94 ALA A O 1
ATOM 746 N N . PRO A 1 95 ? -3.018 0.024 6.904 1.00 93.19 95 PRO A N 1
ATOM 747 C CA . PRO A 1 95 ? -3.031 -0.136 8.363 1.00 93.19 95 PRO A CA 1
ATOM 748 C C . PRO A 1 95 ? -4.185 0.603 9.044 1.00 93.19 95 PRO A C 1
ATOM 750 O O . PRO A 1 95 ? -4.881 0.039 9.884 1.00 93.19 95 PRO A O 1
ATOM 753 N N . GLY A 1 96 ? -4.438 1.852 8.641 1.00 94.56 96 GLY A N 1
ATOM 754 C CA . GLY A 1 96 ? -5.543 2.640 9.185 1.00 94.56 96 GLY A CA 1
ATOM 755 C C . GLY A 1 96 ? -6.906 2.071 8.795 1.00 94.56 96 GLY A C 1
ATOM 756 O O . GLY A 1 96 ? -7.800 1.969 9.634 1.00 94.56 96 GLY A O 1
ATOM 757 N N . LEU A 1 97 ? -7.066 1.662 7.532 1.00 95.94 97 LEU A N 1
ATOM 758 C CA . LEU A 1 97 ? -8.321 1.090 7.036 1.00 95.94 97 LEU A CA 1
ATOM 759 C C . LEU A 1 97 ? -8.664 -0.233 7.730 1.00 95.94 97 LEU A C 1
ATOM 761 O O . LEU A 1 97 ? -9.786 -0.422 8.190 1.00 95.94 97 LEU A O 1
ATOM 765 N N . THR A 1 98 ? -7.705 -1.146 7.814 1.00 97.12 98 THR A N 1
ATOM 766 C CA . THR A 1 98 ? -7.909 -2.470 8.415 1.00 97.12 98 THR A CA 1
ATOM 767 C C . THR A 1 98 ? -8.157 -2.372 9.921 1.00 97.12 98 THR A C 1
ATOM 769 O O . THR A 1 98 ? -9.077 -3.019 10.421 1.00 97.12 98 THR A O 1
ATOM 772 N N . ALA A 1 99 ? -7.443 -1.490 10.634 1.00 97.19 99 ALA A N 1
ATOM 773 C CA . ALA A 1 99 ? -7.724 -1.183 12.039 1.00 97.19 99 ALA A CA 1
ATOM 774 C C . ALA A 1 99 ? -9.127 -0.593 12.235 1.00 97.19 99 ALA A C 1
ATOM 776 O O . ALA A 1 99 ? -9.847 -1.009 13.142 1.00 97.19 99 ALA A O 1
ATOM 777 N N . PHE A 1 100 ? -9.549 0.330 11.365 1.00 97.44 100 PHE A N 1
ATOM 778 C CA . PHE A 1 100 ? -10.902 0.880 11.403 1.00 97.44 100 PHE A CA 1
ATOM 779 C C . PHE A 1 100 ? -11.965 -0.207 11.250 1.00 97.44 100 PHE A C 1
ATOM 781 O O . PHE A 1 100 ? -12.902 -0.238 12.038 1.00 97.44 100 PHE A O 1
ATOM 788 N N . LEU A 1 101 ? -11.822 -1.100 10.265 1.00 97.06 101 LEU A N 1
ATOM 789 C CA . LEU A 1 101 ? -12.790 -2.172 10.019 1.00 97.06 101 LEU A CA 1
ATOM 790 C C . LEU A 1 101 ? -12.895 -3.127 11.214 1.00 97.06 101 LEU A C 1
ATOM 792 O O . LEU A 1 101 ? -14.005 -3.434 11.651 1.00 97.06 101 LEU A O 1
ATOM 796 N N . ALA A 1 102 ? -11.756 -3.547 11.772 1.00 96.88 102 ALA A N 1
ATOM 797 C CA . ALA A 1 102 ? -11.712 -4.406 12.953 1.00 96.88 102 ALA A CA 1
ATOM 798 C C . ALA A 1 102 ? -12.393 -3.749 14.163 1.00 96.88 102 ALA A C 1
ATOM 800 O O . ALA A 1 102 ? -13.295 -4.328 14.766 1.00 96.88 102 ALA A O 1
ATOM 801 N N . LEU A 1 103 ? -12.011 -2.510 14.485 1.00 96.88 103 LEU A N 1
ATOM 802 C CA . LEU A 1 103 ? -12.544 -1.787 15.639 1.00 96.88 103 LEU A CA 1
ATOM 803 C C . LEU A 1 103 ? -14.012 -1.403 15.464 1.00 96.88 103 LEU A C 1
ATOM 805 O O . LEU A 1 103 ? -14.772 -1.480 16.422 1.00 96.88 103 LEU A O 1
ATOM 809 N N . ALA A 1 104 ? -14.435 -1.013 14.262 1.00 96.50 104 ALA A N 1
ATOM 810 C CA . ALA A 1 104 ? -15.829 -0.669 14.000 1.00 96.50 104 ALA A CA 1
ATOM 811 C C . ALA A 1 104 ? -16.746 -1.877 14.204 1.00 96.50 104 ALA A C 1
ATOM 813 O O . ALA A 1 104 ? -17.854 -1.707 14.708 1.00 96.50 104 ALA A O 1
ATOM 814 N N . ARG A 1 105 ? -16.269 -3.082 13.858 1.00 94.44 105 ARG A N 1
ATOM 815 C CA . ARG A 1 105 ? -16.977 -4.330 14.145 1.00 94.44 105 ARG A CA 1
ATOM 816 C C . ARG A 1 105 ? -17.052 -4.592 15.650 1.00 94.44 105 ARG A C 1
ATOM 818 O O . ARG A 1 105 ? -18.149 -4.723 16.172 1.00 94.44 105 ARG A O 1
ATOM 825 N N . ILE A 1 106 ? -15.911 -4.594 16.342 1.00 94.50 106 ILE A N 1
ATOM 826 C CA . ILE A 1 106 ? -15.822 -4.924 17.778 1.00 94.50 106 ILE A CA 1
ATOM 827 C C . ILE A 1 106 ? -16.594 -3.925 18.654 1.00 94.50 106 ILE A C 1
ATOM 829 O O . ILE A 1 106 ? -17.250 -4.308 19.615 1.00 94.50 106 ILE A O 1
ATOM 833 N N . LEU A 1 107 ? -16.512 -2.631 18.340 1.00 94.94 107 LEU A N 1
ATOM 834 C CA . LEU A 1 107 ? -17.119 -1.559 19.136 1.00 94.94 107 LEU A CA 1
ATOM 835 C C . LEU A 1 107 ? -18.555 -1.232 18.704 1.00 94.94 107 LEU A C 1
ATOM 837 O O . LEU A 1 107 ? -19.195 -0.385 19.325 1.00 94.94 107 LEU A O 1
ATOM 841 N N . GLY A 1 108 ? -19.034 -1.807 17.594 1.00 94.75 108 GLY A N 1
ATOM 842 C CA . GLY A 1 108 ? -20.337 -1.491 17.000 1.00 94.75 108 GLY A CA 1
ATOM 843 C C . GLY A 1 108 ? -20.496 -0.031 16.549 1.00 94.75 108 GLY A C 1
ATOM 844 O O . GLY A 1 108 ? -21.609 0.423 16.292 1.00 94.75 108 GLY A O 1
ATOM 845 N N . SER A 1 109 ? -19.404 0.740 16.476 1.00 95.81 109 SER A N 1
ATOM 846 C CA . SER A 1 109 ? -19.438 2.173 16.180 1.00 95.81 109 SER A CA 1
ATOM 847 C C . SER A 1 109 ? -18.207 2.625 15.407 1.00 95.81 109 SER A C 1
ATOM 849 O O . SER A 1 109 ? -17.081 2.611 15.909 1.00 95.81 109 SER A O 1
ATOM 851 N N . GLY A 1 110 ? -18.437 3.131 14.194 1.00 94.31 110 GLY A N 1
ATOM 852 C CA . GLY A 1 110 ? -17.382 3.743 13.388 1.00 94.31 110 GLY A CA 1
ATOM 853 C C . GLY A 1 110 ? -16.766 4.978 14.053 1.00 94.31 110 GLY A C 1
ATOM 854 O O . GLY A 1 110 ? -15.575 5.219 13.900 1.00 94.31 110 GLY A O 1
ATOM 855 N N . TRP A 1 111 ? -17.535 5.738 14.840 1.00 95.62 111 TRP A N 1
ATOM 856 C CA . TRP A 1 111 ? -17.014 6.913 15.548 1.00 95.62 111 TRP A CA 1
ATOM 857 C C . TRP A 1 111 ? -15.996 6.538 16.624 1.00 95.62 111 TRP A C 1
ATOM 859 O O . TRP A 1 111 ? -14.961 7.192 16.732 1.00 95.62 111 TRP A O 1
ATOM 869 N N . LEU A 1 112 ? -16.254 5.457 17.365 1.00 96.88 112 LEU A N 1
ATOM 870 C CA . LEU A 1 112 ? -15.329 4.949 18.381 1.00 96.88 112 LEU A CA 1
ATOM 871 C C . LEU A 1 112 ? -14.100 4.264 17.762 1.00 96.88 112 LEU A C 1
ATOM 873 O O . LEU A 1 112 ? -13.046 4.217 18.388 1.00 96.88 112 LEU A O 1
ATOM 877 N N . ALA A 1 113 ? -14.208 3.779 16.523 1.00 96.94 113 ALA A N 1
ATOM 878 C CA . ALA A 1 113 ? -13.107 3.151 15.795 1.00 96.94 113 ALA A CA 1
ATOM 879 C C . ALA A 1 113 ? -12.085 4.151 15.221 1.00 96.94 113 ALA A C 1
ATOM 881 O O . ALA A 1 113 ? -10.919 3.798 15.030 1.00 96.94 113 ALA A O 1
ATOM 882 N N . LEU A 1 114 ? -12.498 5.395 14.938 1.00 96.06 114 LEU A N 1
ATOM 883 C CA . LEU A 1 114 ? -11.644 6.404 14.291 1.00 96.06 114 LEU A CA 1
ATOM 884 C C . LEU A 1 114 ? -10.329 6.685 15.042 1.00 96.06 114 LEU A C 1
ATOM 886 O O . LEU A 1 114 ? -9.290 6.672 14.382 1.00 96.06 114 LEU A O 1
ATOM 890 N N . PRO A 1 115 ? -10.310 6.901 16.375 1.00 96.31 115 PRO A N 1
ATOM 891 C CA . PRO A 1 115 ? -9.063 7.169 17.090 1.00 96.31 115 PRO A CA 1
ATOM 892 C C . PRO A 1 115 ? -8.040 6.038 16.944 1.00 96.31 115 PRO A C 1
ATOM 894 O O . PRO A 1 115 ? -6.877 6.298 16.644 1.00 96.31 115 PRO A O 1
ATOM 897 N N . GLY A 1 116 ? -8.472 4.780 17.079 1.00 95.88 116 GLY A N 1
ATOM 898 C CA . GLY A 1 116 ? -7.588 3.624 16.913 1.00 95.88 116 GLY A CA 1
ATOM 899 C C . GLY A 1 116 ? -7.068 3.485 15.480 1.00 95.88 116 GLY A C 1
ATOM 900 O O . GLY A 1 116 ? -5.888 3.206 15.277 1.00 95.88 116 GLY A O 1
ATOM 901 N N . ALA A 1 117 ? -7.910 3.772 14.484 1.00 95.94 117 ALA A N 1
ATOM 902 C CA . ALA A 1 117 ? -7.504 3.800 13.081 1.00 95.94 117 ALA A CA 1
ATOM 903 C C . ALA A 1 117 ? -6.452 4.883 12.786 1.00 95.94 117 ALA A C 1
ATOM 905 O O . ALA A 1 117 ? -5.492 4.627 12.057 1.00 95.94 117 ALA A O 1
ATOM 906 N N . PHE A 1 118 ? -6.598 6.077 13.372 1.00 94.12 118 PHE A N 1
ATOM 907 C CA . PHE A 1 118 ? -5.598 7.143 13.261 1.00 94.12 118 PHE A CA 1
ATOM 908 C C . PHE A 1 118 ? -4.277 6.747 13.913 1.00 94.12 118 PHE A C 1
ATOM 910 O O . PHE A 1 118 ? -3.226 6.938 13.309 1.00 94.12 118 PHE A O 1
ATOM 917 N N . VAL A 1 119 ? -4.319 6.145 15.104 1.00 93.81 119 VAL A N 1
ATOM 918 C CA . VAL A 1 119 ? -3.116 5.657 15.792 1.00 93.81 119 VAL A CA 1
ATOM 919 C C . VAL A 1 119 ? -2.406 4.591 14.960 1.00 93.81 119 VAL A C 1
ATOM 921 O O . VAL A 1 119 ? -1.203 4.702 14.750 1.00 93.81 119 VAL A O 1
ATOM 924 N N . ALA A 1 120 ? -3.129 3.603 14.426 1.00 93.12 120 ALA A N 1
ATOM 925 C CA . ALA A 1 120 ? -2.543 2.566 13.576 1.00 93.12 120 ALA A CA 1
ATOM 926 C C . ALA A 1 120 ? -1.879 3.156 12.320 1.00 93.12 120 ALA A C 1
ATOM 928 O O . ALA A 1 120 ? -0.753 2.790 11.972 1.00 93.12 120 ALA A O 1
ATOM 929 N N . LEU A 1 121 ? -2.542 4.112 11.661 1.00 89.00 121 LEU A N 1
ATOM 930 C CA . LEU A 1 121 ? -1.988 4.780 10.486 1.00 89.00 121 LEU A CA 1
ATOM 931 C C . LEU A 1 121 ? -0.713 5.567 10.829 1.00 89.00 121 LEU A C 1
ATOM 933 O O . LEU A 1 121 ? 0.296 5.423 10.144 1.00 89.00 121 LEU A O 1
ATOM 937 N N . THR A 1 122 ? -0.727 6.339 11.914 1.00 86.56 122 THR A N 1
ATOM 938 C CA . THR A 1 122 ? 0.404 7.182 12.332 1.00 86.56 122 THR A CA 1
ATOM 939 C C . THR A 1 122 ? 1.580 6.373 12.869 1.00 86.56 122 THR A C 1
ATOM 941 O O . THR A 1 122 ? 2.727 6.665 12.540 1.00 86.56 122 THR A O 1
ATOM 944 N N . LEU A 1 123 ? 1.329 5.333 13.668 1.00 87.06 123 LEU A N 1
ATOM 945 C CA . LEU A 1 123 ? 2.395 4.480 14.196 1.00 87.06 123 LEU A CA 1
ATOM 946 C C . LEU A 1 123 ? 3.041 3.660 13.092 1.00 87.06 123 LEU A C 1
ATOM 948 O O . LEU A 1 123 ? 4.266 3.641 13.006 1.00 87.06 123 LEU A O 1
ATOM 952 N N . SER A 1 124 ? 2.238 3.059 12.207 1.00 84.12 124 SER A N 1
ATOM 953 C CA . SER A 1 124 ? 2.797 2.374 11.043 1.00 84.12 124 SER A CA 1
ATOM 954 C C . SER A 1 124 ? 3.632 3.352 10.214 1.00 84.12 124 SER A C 1
ATOM 956 O O . SER A 1 124 ? 4.734 2.995 9.822 1.00 84.12 124 SER A O 1
ATOM 958 N N . ALA A 1 125 ? 3.190 4.611 10.049 1.00 76.75 125 ALA A N 1
ATOM 959 C CA . ALA A 1 125 ? 3.954 5.712 9.447 1.00 76.75 125 ALA A CA 1
ATOM 960 C C . ALA A 1 125 ? 5.307 6.007 10.081 1.00 76.75 125 ALA A C 1
ATOM 962 O O . ALA A 1 125 ? 6.251 6.267 9.336 1.00 76.75 125 ALA A O 1
ATOM 963 N N . GLY A 1 126 ? 5.404 5.916 11.401 1.00 72.56 126 GLY A N 1
ATOM 964 C CA . GLY A 1 126 ? 6.643 6.128 12.135 1.00 72.56 126 GLY A CA 1
ATOM 965 C C . GLY A 1 126 ? 7.581 4.922 12.180 1.00 72.56 126 GLY A C 1
ATOM 966 O O . GLY A 1 126 ? 8.741 5.105 12.543 1.00 72.56 126 GLY A O 1
ATOM 967 N N . THR A 1 127 ? 7.139 3.706 11.828 1.00 70.19 127 THR A N 1
ATOM 968 C CA . THR A 1 127 ? 8.038 2.544 11.864 1.00 70.19 127 THR A CA 1
ATOM 969 C C . THR A 1 127 ? 9.047 2.605 10.729 1.00 70.19 127 THR A C 1
ATOM 971 O O . THR A 1 127 ? 8.669 2.596 9.553 1.00 70.19 127 THR A O 1
ATOM 974 N N . THR A 1 128 ? 10.324 2.640 11.102 1.00 63.38 128 THR A N 1
ATOM 975 C CA . THR A 1 128 ? 11.441 2.413 10.193 1.00 63.38 128 THR A CA 1
ATOM 976 C C . THR A 1 128 ? 11.457 0.948 9.762 1.00 63.38 128 THR A C 1
ATOM 978 O O . THR A 1 128 ? 11.172 0.035 10.538 1.00 63.38 128 THR A O 1
ATOM 981 N N . SER A 1 129 ? 11.768 0.723 8.496 1.00 59.31 129 SER A N 1
ATOM 982 C CA . SER A 1 129 ? 12.057 -0.584 7.912 1.00 59.31 129 SER A CA 1
ATOM 983 C C . SER A 1 129 ? 13.043 -0.355 6.769 1.00 59.31 129 SER A C 1
ATOM 985 O O . SER A 1 129 ? 13.118 0.771 6.287 1.00 59.31 129 SER A O 1
ATOM 987 N N . GLY A 1 130 ? 13.805 -1.380 6.385 1.00 56.47 130 GLY A N 1
ATOM 988 C CA . GLY A 1 130 ? 14.870 -1.295 5.375 1.00 56.47 130 GLY A CA 1
ATOM 989 C C . GLY A 1 130 ? 16.224 -1.802 5.890 1.00 56.47 130 GLY A C 1
ATOM 990 O O . GLY A 1 130 ? 16.379 -2.061 7.087 1.00 56.47 130 GLY A O 1
ATOM 991 N N . VAL A 1 131 ? 17.194 -1.983 4.986 1.00 48.03 131 VAL A N 1
ATOM 992 C CA . VAL A 1 131 ? 18.525 -2.564 5.298 1.00 48.03 131 VAL A CA 1
ATOM 993 C C . VAL A 1 131 ? 19.393 -1.632 6.155 1.00 48.03 131 VAL A C 1
ATOM 995 O O . VAL A 1 131 ? 20.225 -2.101 6.929 1.00 48.03 131 VAL A O 1
ATOM 998 N N . GLU A 1 132 ? 19.155 -0.323 6.108 1.00 45.06 132 GLU A N 1
ATOM 999 C CA . GLU A 1 132 ? 19.806 0.636 6.997 1.00 45.06 132 GLU A CA 1
ATOM 1000 C C . GLU A 1 132 ? 18.760 1.313 7.878 1.00 45.06 132 GLU A C 1
ATOM 1002 O O . GLU A 1 132 ? 17.977 2.133 7.406 1.00 45.06 132 GLU A O 1
ATOM 1007 N N . GLY A 1 133 ? 18.760 1.003 9.179 1.00 40.69 133 GLY A N 1
ATOM 1008 C CA . GLY A 1 133 ? 17.845 1.546 10.197 1.00 40.69 133 GLY A CA 1
ATOM 1009 C C . GLY A 1 133 ? 17.872 3.074 10.406 1.00 40.69 133 GLY A C 1
ATOM 1010 O O . GLY A 1 133 ? 17.492 3.539 11.476 1.00 40.69 133 GLY A O 1
ATOM 1011 N N . GLY A 1 134 ? 18.324 3.848 9.416 1.00 38.81 134 GLY A N 1
ATOM 1012 C CA . GLY A 1 134 ? 18.334 5.307 9.361 1.00 38.81 134 GLY A CA 1
ATOM 1013 C C . GLY A 1 134 ? 17.578 5.918 8.174 1.00 38.81 134 GLY A C 1
ATOM 1014 O O . GLY A 1 134 ? 17.439 7.138 8.131 1.00 38.81 134 GLY A O 1
ATOM 1015 N N . VAL A 1 135 ? 17.053 5.129 7.232 1.00 39.25 135 VAL A N 1
ATOM 1016 C CA . VAL A 1 135 ? 16.211 5.652 6.147 1.00 39.25 135 VAL A CA 1
ATOM 1017 C C . VAL A 1 135 ? 14.743 5.342 6.437 1.00 39.25 135 VAL A C 1
ATOM 1019 O O . VAL A 1 135 ? 14.379 4.213 6.745 1.00 39.25 135 VAL A O 1
ATOM 1022 N N . HIS A 1 136 ? 13.857 6.334 6.303 1.00 46.50 136 HIS A N 1
ATOM 1023 C CA . HIS A 1 136 ? 12.393 6.144 6.295 1.00 46.50 136 HIS A CA 1
ATOM 1024 C C . HIS A 1 136 ? 11.909 5.315 5.074 1.00 46.50 136 HIS A C 1
ATOM 1026 O O . HIS A 1 136 ? 10.767 5.436 4.638 1.00 46.50 136 HIS A O 1
ATOM 1032 N N . ILE A 1 137 ? 12.791 4.518 4.470 1.00 42.16 137 ILE A N 1
ATOM 1033 C CA . ILE A 1 137 ? 12.688 3.899 3.154 1.00 42.16 137 ILE A CA 1
ATOM 1034 C C . ILE A 1 137 ? 12.750 2.388 3.384 1.00 42.16 137 ILE A C 1
ATOM 1036 O O . ILE A 1 137 ? 13.790 1.874 3.761 1.00 42.16 137 ILE A O 1
ATOM 1040 N N . GLY A 1 138 ? 11.610 1.717 3.204 1.00 53.19 138 GLY A N 1
ATOM 1041 C CA . GLY A 1 138 ? 11.432 0.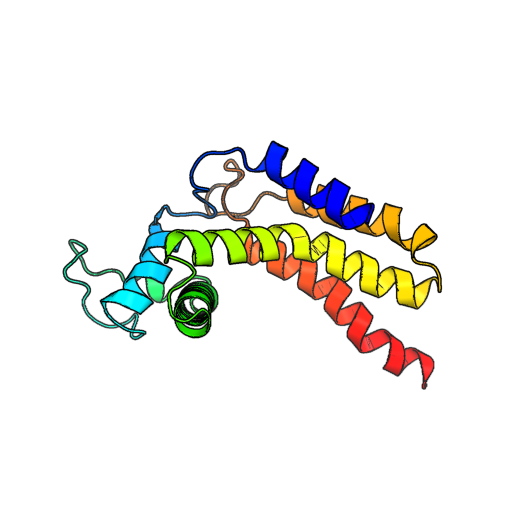294 3.546 1.00 53.19 138 GLY A CA 1
ATOM 1042 C C . GLY A 1 138 ? 9.979 -0.200 3.572 1.00 53.19 138 GLY A C 1
ATOM 1043 O O . GLY A 1 138 ? 9.658 -1.241 4.154 1.00 53.19 138 GLY A O 1
ATOM 1044 N N . MET A 1 139 ? 9.041 0.662 3.168 1.00 63.09 139 MET A N 1
ATOM 1045 C CA . MET A 1 139 ? 7.755 0.748 3.855 1.00 63.09 139 MET A CA 1
ATOM 1046 C C . MET A 1 139 ? 6.668 -0.159 3.281 1.00 63.09 139 MET A C 1
ATOM 1048 O O . MET A 1 139 ? 5.732 -0.449 4.014 1.00 63.09 139 MET A O 1
ATOM 1052 N N . VAL A 1 140 ? 6.729 -0.628 2.027 1.00 73.62 140 VAL A N 1
ATOM 1053 C CA . VAL A 1 140 ? 5.578 -1.347 1.440 1.00 73.62 140 VAL A CA 1
ATOM 1054 C C . VAL A 1 140 ? 5.348 -2.666 2.167 1.00 73.62 140 VAL A C 1
ATOM 1056 O O . VAL A 1 140 ? 4.244 -2.917 2.649 1.00 73.62 140 VAL A O 1
ATOM 1059 N N . GLY A 1 141 ? 6.395 -3.487 2.299 1.00 75.94 141 GLY A N 1
ATOM 1060 C CA . GLY A 1 141 ? 6.306 -4.764 3.009 1.00 75.94 141 GLY A CA 1
ATOM 1061 C C . GLY A 1 141 ? 5.912 -4.578 4.476 1.00 75.94 141 GLY A C 1
ATOM 1062 O O . GLY A 1 141 ? 4.993 -5.238 4.960 1.00 75.94 141 GLY A O 1
ATOM 1063 N N . ALA A 1 142 ? 6.540 -3.619 5.162 1.00 78.38 142 ALA A N 1
ATOM 1064 C CA . ALA A 1 142 ? 6.233 -3.312 6.557 1.00 78.38 142 ALA A CA 1
ATOM 1065 C C . ALA A 1 142 ? 4.799 -2.790 6.749 1.00 78.38 142 ALA A C 1
ATOM 1067 O O . ALA A 1 142 ? 4.128 -3.172 7.705 1.00 78.38 142 ALA A O 1
ATOM 1068 N N . ARG A 1 143 ? 4.283 -1.947 5.843 1.00 81.88 143 ARG A N 1
ATOM 1069 C CA . ARG A 1 143 ? 2.914 -1.410 5.953 1.00 81.88 143 ARG A CA 1
ATOM 1070 C C . ARG A 1 143 ? 1.876 -2.463 5.654 1.00 81.88 143 ARG A C 1
ATOM 1072 O O . ARG A 1 143 ? 0.872 -2.531 6.355 1.00 81.88 143 ARG A O 1
ATOM 1079 N N . LEU A 1 144 ? 2.141 -3.320 4.674 1.00 83.94 144 LEU A N 1
ATOM 1080 C CA . LEU A 1 144 ? 1.308 -4.490 4.448 1.00 83.94 144 LEU A CA 1
ATOM 1081 C C . LEU A 1 144 ? 1.284 -5.373 5.700 1.00 83.94 144 LEU A C 1
ATOM 1083 O O . LEU A 1 144 ? 0.199 -5.716 6.152 1.00 83.94 144 LEU A O 1
ATOM 1087 N N . ALA A 1 145 ? 2.431 -5.648 6.330 1.00 85.44 145 ALA A N 1
ATOM 1088 C CA . ALA A 1 145 ? 2.475 -6.417 7.575 1.00 85.44 145 ALA A CA 1
ATOM 1089 C C . ALA A 1 145 ? 1.641 -5.772 8.702 1.00 85.44 145 ALA A C 1
ATOM 1091 O O . ALA A 1 145 ? 0.835 -6.456 9.333 1.00 85.44 145 ALA A O 1
ATOM 1092 N N . TRP A 1 146 ? 1.753 -4.453 8.900 1.00 88.75 146 TRP A N 1
ATOM 1093 C CA . TRP A 1 146 ? 0.918 -3.706 9.851 1.00 88.75 146 TRP A CA 1
ATOM 1094 C C . TRP A 1 146 ? -0.579 -3.777 9.539 1.00 88.75 146 TRP A C 1
ATOM 1096 O O . TRP A 1 146 ? -1.387 -3.765 10.463 1.00 88.75 146 TRP A O 1
ATOM 1106 N N . ALA A 1 147 ? -0.961 -3.854 8.264 1.00 92.25 147 ALA A N 1
ATOM 1107 C CA . ALA A 1 147 ? -2.354 -4.000 7.854 1.00 92.25 147 ALA A CA 1
ATOM 1108 C C . ALA A 1 147 ? -2.891 -5.427 8.051 1.00 92.25 147 ALA A C 1
ATOM 1110 O O . ALA A 1 147 ? -4.080 -5.610 8.315 1.00 92.25 147 ALA A O 1
ATOM 1111 N N . LEU A 1 148 ? -2.032 -6.447 7.947 1.00 92.94 148 LEU A N 1
ATOM 1112 C CA . LEU A 1 148 ? -2.440 -7.847 8.079 1.00 92.94 148 LEU A CA 1
ATOM 1113 C C . LEU A 1 148 ? -2.913 -8.195 9.494 1.00 92.94 148 LEU A C 1
ATOM 1115 O O . LEU A 1 148 ? -3.839 -8.987 9.631 1.00 92.94 148 LEU A O 1
ATOM 1119 N N . VAL A 1 149 ? -2.333 -7.599 10.538 1.00 91.88 149 VAL A N 1
ATOM 1120 C CA . VAL A 1 149 ? -2.708 -7.880 11.938 1.00 91.88 149 VAL A CA 1
ATOM 1121 C C . VAL A 1 149 ? -4.176 -7.528 12.240 1.00 91.88 149 VAL A C 1
ATOM 1123 O O . VAL A 1 149 ? -4.936 -8.420 12.624 1.00 91.88 149 VAL A O 1
ATOM 1126 N N . PRO A 1 150 ? -4.637 -6.276 12.059 1.00 94.31 150 PRO A N 1
ATOM 1127 C CA . PRO A 1 150 ? -6.042 -5.940 12.267 1.00 94.31 150 PRO A CA 1
ATOM 1128 C C . PRO A 1 150 ? -6.963 -6.577 11.220 1.00 94.31 150 PRO A C 1
ATOM 1130 O O . PRO A 1 150 ? -8.116 -6.860 11.533 1.00 94.31 150 PRO A O 1
ATOM 1133 N N . LEU A 1 151 ? -6.484 -6.852 10.002 1.00 95.81 151 LEU A N 1
ATOM 1134 C CA . LEU A 1 151 ? -7.268 -7.601 9.019 1.00 95.81 151 LEU A CA 1
ATOM 1135 C C . LEU A 1 151 ? -7.547 -9.031 9.497 1.00 95.81 151 LEU A C 1
ATOM 1137 O O . LEU A 1 151 ? -8.687 -9.481 9.427 1.00 95.81 151 LEU A O 1
ATOM 1141 N N . LEU A 1 152 ? -6.535 -9.719 10.029 1.00 94.88 152 LEU A N 1
ATOM 1142 C CA . LEU A 1 152 ? -6.692 -11.041 10.623 1.00 94.88 152 LEU A CA 1
ATOM 1143 C C . LEU A 1 152 ? -7.696 -10.988 11.776 1.00 94.88 152 LEU A C 1
ATOM 1145 O O . LEU A 1 152 ? -8.632 -11.784 11.803 1.00 94.88 152 LEU A O 1
ATOM 1149 N N . LEU A 1 153 ? -7.567 -10.005 12.673 1.00 93.62 153 LEU A N 1
ATOM 1150 C CA . LEU A 1 153 ? -8.542 -9.795 13.742 1.00 93.62 153 LEU A CA 1
ATOM 1151 C C . LEU A 1 153 ? -9.959 -9.652 13.173 1.00 93.62 153 LEU A C 1
ATOM 1153 O O . LEU A 1 153 ? -10.846 -10.398 13.569 1.00 93.62 153 LEU A O 1
ATOM 1157 N N . TYR A 1 154 ? -10.161 -8.770 12.192 1.00 94.75 154 TYR A N 1
ATOM 1158 C CA . TYR A 1 154 ? -11.458 -8.581 11.539 1.00 94.75 154 TYR A CA 1
ATOM 1159 C C . TYR A 1 154 ? -12.034 -9.889 10.972 1.00 94.75 154 TYR A C 1
ATOM 1161 O O . TYR A 1 154 ? -13.231 -10.132 11.116 1.00 94.75 154 TYR A O 1
ATOM 1169 N N . THR A 1 155 ? -11.200 -10.747 10.369 1.00 94.50 155 THR A N 1
ATOM 1170 C CA . THR A 1 155 ? -11.641 -12.048 9.832 1.00 94.50 155 THR A CA 1
ATOM 1171 C C . THR A 1 155 ? -11.974 -13.081 10.907 1.00 94.50 155 THR A C 1
ATOM 1173 O O . THR A 1 155 ? -12.808 -13.950 10.663 1.00 94.50 155 THR A O 1
ATOM 1176 N N . LEU A 1 156 ? -11.346 -12.991 12.082 1.00 93.06 156 LEU A N 1
ATOM 1177 C CA . LEU A 1 156 ? -11.526 -13.944 13.177 1.00 93.06 156 LEU A CA 1
ATOM 1178 C C . LEU A 1 156 ? -12.674 -13.571 14.119 1.00 93.06 156 LEU A C 1
ATOM 1180 O O . LEU A 1 156 ? -13.252 -14.470 14.716 1.00 93.06 156 LEU A O 1
ATOM 1184 N N . VAL A 1 157 ? -13.042 -12.289 14.235 1.00 89.56 157 VAL A N 1
ATOM 1185 C CA . VAL A 1 157 ? -14.139 -11.839 15.120 1.00 89.56 157 VAL A CA 1
ATOM 1186 C C . VAL A 1 157 ? -15.437 -12.650 14.947 1.00 89.56 157 VAL A C 1
ATOM 1188 O O . VAL A 1 157 ? -15.942 -13.105 15.969 1.00 89.56 157 VAL A O 1
ATOM 1191 N N . PRO A 1 158 ? -15.958 -12.909 13.726 1.00 88.44 158 PRO A N 1
ATOM 1192 C CA . PRO A 1 158 ? -17.176 -13.712 13.568 1.00 88.44 158 PRO A CA 1
ATOM 1193 C C . PRO A 1 158 ? -17.083 -15.096 14.227 1.00 88.44 158 PRO A C 1
ATOM 1195 O O . PRO A 1 158 ? -18.023 -15.550 14.860 1.00 88.44 158 PRO A O 1
ATOM 1198 N N . TRP A 1 159 ? -15.917 -15.741 14.144 1.00 86.62 159 TRP A N 1
ATOM 1199 C CA . TRP A 1 159 ? -15.695 -17.080 14.694 1.00 86.62 159 TRP A CA 1
ATOM 1200 C C . TRP A 1 159 ? -15.658 -17.108 16.224 1.00 86.62 159 TRP A C 1
ATOM 1202 O O . TRP A 1 159 ? -15.845 -18.164 16.816 1.00 86.62 159 TRP A O 1
ATOM 1212 N N . ILE A 1 160 ? -15.374 -15.967 16.856 1.00 82.62 160 ILE A N 1
ATOM 1213 C CA . ILE A 1 160 ? -15.401 -15.808 18.314 1.00 82.62 160 ILE A CA 1
ATOM 1214 C C . ILE A 1 160 ? -16.826 -15.494 18.781 1.00 82.62 160 ILE A C 1
ATOM 1216 O O . ILE A 1 160 ? -17.211 -15.909 19.865 1.00 82.62 160 ILE A O 1
ATOM 1220 N N . GLU A 1 161 ? -17.598 -14.756 17.980 1.00 77.81 161 GLU A N 1
ATOM 1221 C CA . GLU A 1 161 ? -18.994 -14.407 18.278 1.00 77.81 161 GLU A CA 1
ATOM 1222 C C . GLU A 1 161 ? -19.939 -15.618 18.159 1.00 77.81 161 GLU A C 1
ATOM 1224 O O . GLU A 1 161 ? -20.940 -15.674 18.871 1.00 77.81 161 GLU A O 1
ATOM 1229 N N . ASP A 1 162 ? -19.610 -16.579 17.288 1.00 68.62 162 ASP A N 1
ATOM 1230 C CA . ASP A 1 162 ? -20.403 -17.790 17.027 1.00 68.62 162 ASP A CA 1
ATOM 1231 C C . ASP A 1 162 ? -20.060 -18.991 17.948 1.00 68.62 162 ASP A C 1
ATOM 1233 O O . ASP A 1 162 ? -20.682 -20.051 17.820 1.00 68.62 162 ASP A O 1
ATOM 1237 N N . ALA A 1 163 ? -19.074 -18.856 18.846 1.00 54.84 163 ALA A N 1
ATOM 1238 C CA . ALA A 1 163 ? -18.605 -19.900 19.773 1.00 54.84 163 ALA A CA 1
ATOM 1239 C C . ALA A 1 163 ? -19.146 -19.707 21.199 1.00 54.84 163 ALA A C 1
ATOM 1241 O O . ALA A 1 163 ? -19.495 -20.734 21.830 1.00 54.84 163 ALA A O 1
#

Secondary structure (DSSP, 8-state):
-HHHHHHHHHHHHHH-SS----SS-THHHHHHHHHHHT-S-TTS--TTSBTB-GGGGSS-HHHHHHHHHHHHHTTT-S-HHHHHHHHHHHHHHHHHHHHHHHHHHHHS-HHHHHHHHHHHHHHHHH---SSSTT-S--HHHHHHHHHHHHHHHHHHHHHHHT-

Foldseek 3Di:
DVLVVCLVVVCCVLQDDPLRCAADDVCLLVLLVCCQPVNLDLPDADPVDPGRHNCCVDDPVVLSVQLNCQCVVVVNPQPSSRSNVVLVSCLLSLLLVLQLLLCCVVVVHSVVSNVRSSVRSVVLQPDQAYPDSPDSHHRNVSSVVSNVVSNVSNVCVVVVVVD